Protein AF-A0A3M8WCC3-F1 (afdb_monomer_lite)

Foldseek 3Di:
DKKKWAFDPVDPQRQKIKIWDADPVVGDTDDIDMDGDPDSVDADDPVRVQVVCVVRQKGFDADWDDDPRMTMGDIDGNPPPD

Secondary structure (DSSP, 8-state):
-EEEEEE-TT-SS--EEEEEEEETTTTEEEEEEEEE-SSTTSPPPHHHHHHHHHHTTEEE-SPPEEETTEEEEEEEE-----

Sequence (82 aa):
MRVYAYPDPQDAVPTTDVFEVEDHDIDRKLASDAEVRDHPEVPLTDGQRDIVVTRLGFRRTSPWVVDGDRASADVAPLTTEQ

pLDDT: mean 91.63, std 9.42, range [42.06, 98.12]

Organism: NCBI:txid2486417

Radius of gyration: 12.57 Å; chains: 1; bounding box: 33×32×36 Å

Structure (mmCIF, N/CA/C/O backbone):
data_AF-A0A3M8WCC3-F1
#
_entry.id   AF-A0A3M8WCC3-F1
#
loop_
_atom_site.group_PDB
_atom_site.id
_atom_site.type_symbol
_atom_site.label_atom_id
_atom_site.label_alt_id
_atom_site.label_comp_id
_atom_site.label_asym_id
_atom_site.label_entity_id
_atom_site.label_seq_id
_atom_site.pdbx_PDB_ins_code
_atom_site.Cartn_x
_atom_site.Cartn_y
_atom_site.Cartn_z
_atom_site.occupancy
_atom_site.B_iso_or_equiv
_atom_site.auth_seq_id
_atom_site.auth_comp_id
_atom_site.auth_asym_id
_atom_site.auth_atom_id
_atom_site.pdbx_PDB_model_num
ATOM 1 N N . MET A 1 1 ? -8.083 -1.827 8.238 1.00 96.12 1 MET A N 1
ATOM 2 C CA . MET A 1 1 ? -7.615 -1.360 6.915 1.00 96.12 1 MET A CA 1
ATOM 3 C C . MET A 1 1 ? -6.286 -2.002 6.584 1.00 96.12 1 MET A C 1
ATOM 5 O O . MET A 1 1 ? -5.504 -2.286 7.492 1.00 96.12 1 MET A O 1
ATOM 9 N N . ARG A 1 2 ? -6.030 -2.205 5.298 1.00 97.62 2 ARG A N 1
ATOM 10 C CA . ARG A 1 2 ? -4.804 -2.815 4.790 1.00 97.62 2 ARG A CA 1
ATOM 11 C C . ARG A 1 2 ? -4.318 -2.028 3.584 1.00 97.62 2 ARG A C 1
ATOM 13 O O . ARG A 1 2 ? -5.129 -1.543 2.803 1.00 97.62 2 ARG A O 1
ATOM 20 N N . VAL A 1 3 ? -3.005 -1.875 3.465 1.00 98.00 3 VAL A N 1
ATOM 21 C CA . VAL A 1 3 ? -2.376 -1.374 2.246 1.00 98.00 3 VAL A CA 1
ATOM 22 C C . VAL A 1 3 ? -1.870 -2.546 1.419 1.00 98.00 3 VAL A C 1
ATOM 24 O O . VAL A 1 3 ? -1.326 -3.510 1.964 1.00 98.00 3 VAL A O 1
ATOM 27 N N . TYR A 1 4 ? -2.025 -2.431 0.109 1.00 97.44 4 TYR A N 1
ATOM 28 C CA . TYR A 1 4 ? -1.469 -3.320 -0.896 1.00 97.44 4 TYR A CA 1
ATOM 29 C C . TYR A 1 4 ? -0.507 -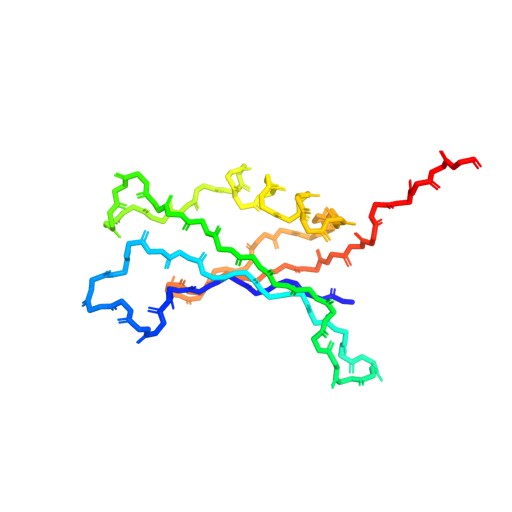2.528 -1.763 1.00 97.44 4 TYR A C 1
ATOM 31 O O . TYR A 1 4 ? -0.843 -1.430 -2.183 1.00 97.44 4 TYR A O 1
ATOM 39 N N . ALA A 1 5 ? 0.668 -3.084 -2.022 1.00 96.50 5 ALA A N 1
ATOM 40 C CA . ALA A 1 5 ? 1.651 -2.566 -2.957 1.00 96.50 5 ALA A CA 1
ATOM 41 C C . ALA A 1 5 ? 1.877 -3.617 -4.046 1.00 96.50 5 ALA A C 1
ATOM 43 O O . ALA A 1 5 ? 2.097 -4.791 -3.729 1.00 96.50 5 ALA A O 1
ATOM 44 N N . TYR A 1 6 ? 1.788 -3.231 -5.312 1.00 94.19 6 TYR A N 1
ATOM 45 C CA . TYR A 1 6 ? 1.954 -4.144 -6.440 1.00 94.19 6 TYR A CA 1
ATOM 46 C C . TYR A 1 6 ? 2.442 -3.396 -7.686 1.00 94.19 6 TYR A C 1
ATOM 48 O O . TYR A 1 6 ? 2.146 -2.209 -7.818 1.00 94.19 6 TYR A O 1
ATOM 56 N N . PRO A 1 7 ? 3.135 -4.066 -8.624 1.00 92.44 7 PRO A N 1
ATOM 57 C CA . PRO A 1 7 ? 3.584 -3.417 -9.847 1.00 92.44 7 PRO A CA 1
ATOM 58 C C . PRO A 1 7 ? 2.407 -2.880 -10.652 1.00 92.44 7 PRO A C 1
ATOM 60 O O . PRO A 1 7 ? 1.386 -3.566 -10.770 1.00 92.44 7 PRO A O 1
ATOM 63 N N . ASP A 1 8 ? 2.555 -1.692 -11.233 1.00 92.31 8 ASP A N 1
ATOM 64 C CA . ASP A 1 8 ? 1.535 -1.120 -12.103 1.00 92.31 8 ASP A CA 1
ATOM 65 C C . ASP A 1 8 ? 1.233 -2.101 -13.253 1.00 92.31 8 ASP A C 1
ATOM 67 O O . ASP A 1 8 ? 2.125 -2.442 -14.031 1.00 92.31 8 ASP A O 1
ATOM 71 N N . PRO A 1 9 ? -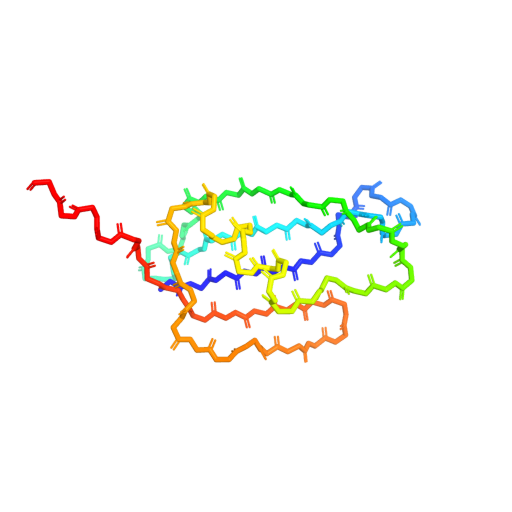0.013 -2.590 -13.390 1.00 87.44 9 PRO A N 1
ATOM 72 C CA . PRO A 1 9 ? -0.362 -3.525 -14.454 1.00 87.44 9 PRO A CA 1
ATOM 73 C C . PRO A 1 9 ? -0.288 -2.909 -15.859 1.00 87.44 9 PRO A C 1
ATOM 75 O O . PRO A 1 9 ? -0.377 -3.646 -16.842 1.00 87.44 9 PRO A O 1
ATOM 78 N N . GLN A 1 10 ? -0.200 -1.580 -15.979 1.00 89.19 10 GLN A N 1
ATOM 79 C CA . GLN A 1 10 ? -0.004 -0.884 -17.253 1.00 89.19 10 GLN A CA 1
ATOM 80 C C . GLN A 1 10 ? 1.471 -0.830 -17.672 1.00 89.19 10 GLN A C 1
ATOM 82 O O . GLN A 1 10 ? 1.762 -0.621 -18.853 1.00 89.19 10 GLN A O 1
ATOM 87 N N . ASP A 1 11 ? 2.394 -1.052 -16.737 1.00 85.19 11 ASP A N 1
ATOM 88 C CA . ASP A 1 11 ? 3.825 -1.037 -16.992 1.00 85.19 11 ASP A CA 1
ATOM 89 C C . ASP A 1 11 ? 4.264 -2.363 -17.637 1.00 85.19 11 ASP A C 1
ATOM 91 O O . ASP A 1 11 ? 4.197 -3.439 -17.043 1.00 85.19 11 ASP A O 1
ATOM 95 N N . ALA A 1 12 ? 4.764 -2.297 -18.876 1.00 80.31 12 ALA A N 1
ATOM 96 C CA . ALA A 1 12 ? 5.323 -3.468 -19.564 1.00 80.31 12 ALA A CA 1
ATOM 97 C C . ALA A 1 12 ? 6.598 -4.006 -18.879 1.00 80.31 12 ALA A C 1
ATOM 99 O O . ALA A 1 12 ? 6.931 -5.185 -19.006 1.00 80.31 12 ALA A O 1
ATOM 100 N N . VAL A 1 13 ? 7.310 -3.129 -18.168 1.00 81.94 13 VAL A N 1
ATOM 101 C CA . VAL A 1 13 ? 8.427 -3.441 -17.272 1.00 81.94 13 VAL A CA 1
ATOM 102 C C . VAL A 1 13 ? 8.073 -2.806 -15.934 1.00 81.94 13 VAL A C 1
ATOM 104 O O . VAL A 1 13 ? 7.838 -1.604 -15.946 1.00 81.94 13 VAL A O 1
ATOM 107 N N . PRO A 1 14 ? 8.043 -3.551 -14.814 1.00 81.00 14 PRO A N 1
ATOM 108 C CA . PRO A 1 14 ? 7.509 -3.084 -13.533 1.00 81.00 14 PRO A CA 1
ATOM 109 C C . PRO A 1 14 ? 8.412 -2.020 -12.893 1.00 81.00 14 PRO A C 1
ATOM 111 O O . PRO A 1 14 ? 9.183 -2.290 -11.973 1.00 81.00 14 PRO A O 1
ATOM 114 N N . THR A 1 15 ? 8.343 -0.803 -13.422 1.00 89.56 15 THR A N 1
ATOM 115 C CA . THR A 1 15 ? 9.072 0.369 -12.941 1.00 89.56 15 THR A CA 1
ATOM 116 C C . THR A 1 15 ? 8.322 1.091 -11.839 1.00 89.56 15 THR A C 1
ATOM 118 O O . THR A 1 15 ? 8.951 1.790 -11.056 1.00 89.56 15 THR A O 1
ATOM 121 N N . THR A 1 16 ? 7.009 0.907 -11.752 1.00 93.69 16 THR A N 1
ATOM 122 C CA . THR A 1 16 ? 6.148 1.611 -10.804 1.00 93.69 16 THR A CA 1
ATOM 123 C C . THR A 1 16 ? 5.450 0.618 -9.888 1.00 93.69 16 THR A C 1
ATOM 125 O O . THR A 1 16 ? 4.889 -0.367 -10.363 1.00 93.69 16 THR A O 1
ATOM 128 N N . ASP A 1 17 ? 5.450 0.886 -8.584 1.00 94.44 17 ASP A N 1
ATOM 129 C CA . ASP A 1 17 ? 4.601 0.198 -7.613 1.00 94.44 17 ASP A CA 1
ATOM 130 C C . ASP A 1 17 ? 3.395 1.077 -7.268 1.00 94.44 17 ASP A C 1
ATOM 132 O O . ASP A 1 17 ? 3.536 2.219 -6.830 1.00 94.44 17 ASP A O 1
ATOM 136 N N . VAL A 1 18 ? 2.199 0.527 -7.450 1.00 96.69 18 VAL A N 1
ATOM 137 C CA . VAL A 1 18 ? 0.923 1.120 -7.054 1.00 96.69 18 VAL A CA 1
ATOM 138 C C . VAL A 1 18 ? 0.600 0.689 -5.632 1.00 96.69 18 VAL A C 1
ATOM 140 O O . VAL A 1 18 ? 0.709 -0.487 -5.288 1.00 96.69 18 VAL A O 1
ATOM 143 N N . PHE A 1 19 ? 0.173 1.648 -4.819 1.00 98.12 19 PHE A N 1
ATOM 144 C CA . PHE A 1 19 ? -0.244 1.462 -3.441 1.00 98.12 19 PHE A CA 1
ATOM 145 C C . PHE A 1 19 ? -1.731 1.761 -3.313 1.00 98.12 19 PHE A C 1
ATOM 147 O O . PHE A 1 19 ? -2.180 2.842 -3.686 1.00 98.12 19 PHE A O 1
ATOM 154 N N . GLU A 1 20 ? -2.489 0.840 -2.730 1.00 97.94 20 GLU A N 1
ATOM 155 C CA . GLU A 1 20 ? -3.917 1.010 -2.465 1.00 97.94 20 GLU A CA 1
ATOM 156 C C . GLU A 1 20 ? -4.223 0.697 -1.005 1.00 97.94 20 GLU A C 1
ATOM 158 O O . GLU A 1 20 ? -3.864 -0.365 -0.501 1.00 97.94 20 GLU A O 1
ATOM 163 N N . VAL A 1 21 ? -4.880 1.631 -0.315 1.00 97.56 21 VAL A N 1
ATOM 164 C CA . VAL A 1 21 ? -5.388 1.421 1.043 1.00 97.56 21 VAL A CA 1
ATOM 165 C C . VAL A 1 21 ? -6.863 1.080 0.962 1.00 97.56 21 VAL A C 1
ATOM 167 O O . VAL A 1 21 ? -7.670 1.874 0.472 1.00 97.56 21 VAL A O 1
ATOM 170 N N . GLU A 1 22 ? -7.216 -0.077 1.501 1.00 97.69 22 GLU A N 1
ATOM 171 C CA . GLU A 1 22 ? -8.577 -0.590 1.536 1.00 97.69 22 GLU A CA 1
ATOM 172 C C . GLU A 1 22 ? -9.084 -0.731 2.971 1.00 97.69 22 GLU A C 1
ATOM 174 O O . GLU A 1 22 ? -8.358 -1.093 3.909 1.00 97.69 22 GLU A O 1
ATOM 179 N N . ASP A 1 23 ? -10.373 -0.458 3.133 1.00 94.75 23 ASP A N 1
ATOM 180 C CA . ASP A 1 23 ? -11.137 -0.811 4.315 1.00 94.75 23 ASP A CA 1
ATOM 181 C C . ASP A 1 23 ? -12.028 -2.014 4.001 1.00 94.75 23 ASP A C 1
ATOM 183 O O . ASP A 1 23 ? -13.024 -1.893 3.287 1.00 94.75 23 ASP A O 1
ATOM 187 N N . HIS A 1 24 ? -11.647 -3.180 4.524 1.00 89.81 24 HIS A N 1
ATOM 188 C CA . HIS A 1 24 ? -12.374 -4.431 4.310 1.00 89.81 24 HIS A CA 1
ATOM 189 C C . HIS A 1 24 ? -13.690 -4.512 5.087 1.00 89.81 24 HIS A C 1
ATOM 191 O O . HIS A 1 24 ? -14.540 -5.319 4.722 1.00 89.81 24 HIS A O 1
ATOM 197 N N . ASP A 1 25 ? -13.889 -3.694 6.126 1.00 90.88 25 ASP A N 1
ATOM 198 C CA . ASP A 1 25 ? -15.143 -3.708 6.888 1.00 90.88 25 ASP A CA 1
ATOM 199 C C . ASP A 1 25 ? -16.291 -3.097 6.069 1.00 90.88 25 ASP A C 1
ATOM 201 O O . ASP A 1 25 ? -17.452 -3.479 6.217 1.00 90.88 25 ASP A O 1
ATOM 205 N N . ILE A 1 26 ? -15.956 -2.162 5.173 1.00 91.88 26 ILE A N 1
ATOM 206 C CA . ILE A 1 26 ? -16.899 -1.468 4.284 1.00 91.88 26 ILE A CA 1
ATOM 207 C C . ILE A 1 26 ? -16.635 -1.733 2.792 1.00 91.88 26 ILE A C 1
ATOM 209 O O . ILE A 1 26 ? -17.224 -1.052 1.954 1.00 91.88 26 ILE A O 1
ATOM 213 N N . ASP A 1 27 ? -15.750 -2.686 2.482 1.00 91.69 27 ASP A N 1
ATOM 214 C CA . ASP A 1 27 ? -15.326 -3.097 1.134 1.00 91.69 27 ASP A CA 1
ATOM 215 C C . ASP A 1 27 ? -15.043 -1.911 0.193 1.00 91.69 27 ASP A C 1
ATOM 217 O O . ASP A 1 27 ? -15.645 -1.747 -0.872 1.00 91.69 27 ASP A O 1
ATOM 221 N N . ARG A 1 28 ? -14.168 -0.998 0.635 1.00 94.12 28 ARG A N 1
ATOM 222 C CA . ARG A 1 28 ? -13.921 0.264 -0.073 1.00 94.12 28 ARG A CA 1
ATOM 223 C C . ARG A 1 28 ? -12.448 0.646 -0.110 1.00 94.12 28 ARG A C 1
ATOM 225 O O . ARG A 1 28 ? -11.790 0.740 0.924 1.00 94.12 28 ARG A O 1
ATOM 232 N N . LYS A 1 29 ? -11.978 1.040 -1.299 1.00 95.62 29 LYS A N 1
ATOM 233 C CA . LYS A 1 29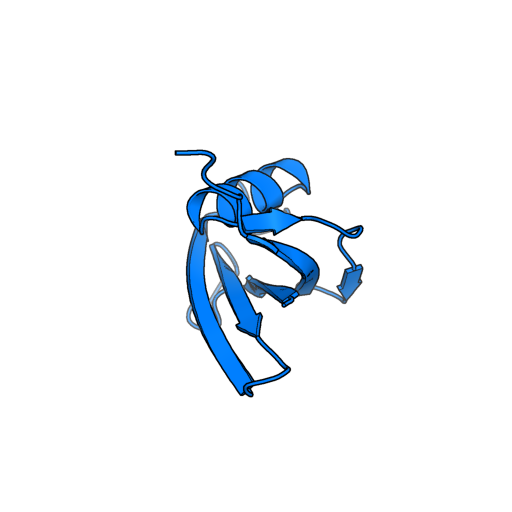 ? -10.709 1.758 -1.462 1.00 95.62 29 LYS A CA 1
ATOM 234 C C . LYS A 1 29 ? -10.807 3.171 -0.886 1.00 95.62 29 LYS A C 1
ATOM 236 O O . LYS A 1 29 ? -11.656 3.968 -1.300 1.00 95.62 29 LYS A O 1
ATOM 241 N N . LEU A 1 30 ? -9.932 3.476 0.064 1.00 95.25 30 LEU A N 1
ATOM 242 C CA . LEU A 1 30 ? -9.870 4.766 0.746 1.00 95.25 30 LEU A CA 1
ATOM 243 C C . LEU A 1 30 ? -8.901 5.731 0.068 1.00 95.25 30 LEU A C 1
ATOM 245 O O . LEU A 1 30 ? -9.212 6.914 -0.054 1.00 95.25 30 LEU A O 1
ATOM 249 N N . ALA A 1 31 ? -7.743 5.234 -0.370 1.00 95.44 31 ALA A N 1
ATOM 250 C CA . ALA A 1 31 ? -6.703 6.049 -0.984 1.00 95.44 31 ALA A CA 1
ATOM 251 C C . ALA A 1 31 ? -5.815 5.208 -1.912 1.00 95.44 31 ALA A C 1
ATOM 253 O O . ALA A 1 31 ? -5.719 3.991 -1.748 1.00 95.44 31 ALA A O 1
ATOM 254 N N . SER A 1 32 ? -5.167 5.859 -2.876 1.00 96.88 32 SER A N 1
ATOM 255 C CA . SER A 1 32 ? -4.173 5.230 -3.746 1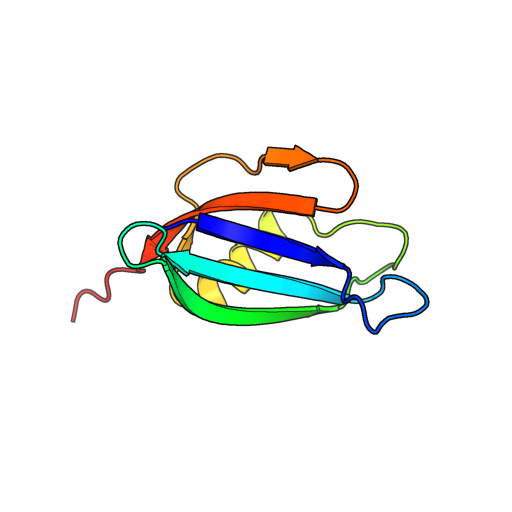.00 96.88 32 SER A CA 1
ATOM 256 C C . SER A 1 32 ? -3.099 6.222 -4.173 1.00 96.88 32 SER A C 1
ATOM 258 O O . SER A 1 32 ? -3.406 7.394 -4.388 1.00 96.88 32 SER A O 1
ATOM 260 N N . ASP A 1 33 ? -1.867 5.749 -4.300 1.00 96.75 33 ASP A N 1
ATOM 261 C CA . ASP A 1 33 ? -0.699 6.505 -4.768 1.00 96.75 33 ASP A CA 1
ATOM 262 C C . ASP A 1 33 ? 0.229 5.537 -5.513 1.00 96.75 33 ASP A C 1
ATOM 264 O O . ASP A 1 33 ? 0.003 4.326 -5.506 1.00 96.75 33 ASP A O 1
ATOM 268 N N . ALA A 1 34 ? 1.253 6.050 -6.177 1.00 95.06 34 ALA A N 1
ATOM 269 C CA . ALA A 1 34 ? 2.237 5.241 -6.872 1.00 95.06 34 ALA A CA 1
ATOM 270 C C . ALA A 1 34 ? 3.648 5.760 -6.598 1.00 95.06 34 ALA A C 1
ATOM 272 O O . ALA A 1 34 ? 3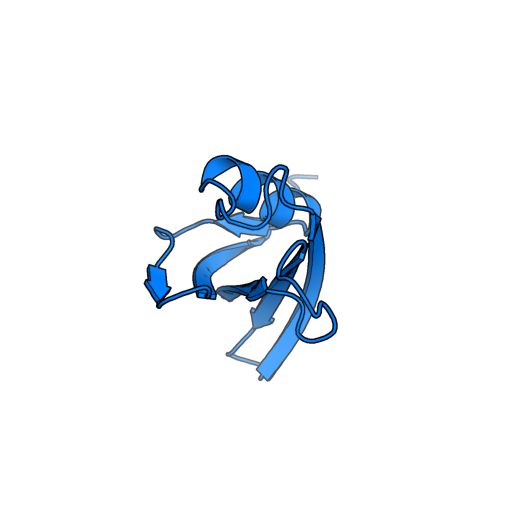.857 6.946 -6.341 1.00 95.06 34 ALA A O 1
ATOM 273 N N . GLU A 1 35 ? 4.622 4.863 -6.661 1.00 95.25 35 GLU A N 1
ATOM 274 C CA . GLU A 1 35 ? 6.029 5.203 -6.509 1.00 95.25 35 GLU A CA 1
ATOM 275 C C . GLU A 1 35 ? 6.851 4.495 -7.578 1.00 95.25 35 GLU A C 1
ATOM 277 O O . GLU A 1 35 ? 6.749 3.282 -7.772 1.00 95.25 35 GLU A O 1
ATOM 282 N N . VAL A 1 36 ? 7.675 5.271 -8.275 1.00 92.06 36 VAL A N 1
ATOM 283 C CA . VAL A 1 36 ? 8.607 4.742 -9.267 1.00 92.06 36 VAL A CA 1
ATOM 284 C C . VAL A 1 36 ? 9.817 4.170 -8.535 1.00 92.06 36 VAL A C 1
ATOM 286 O O . VAL A 1 36 ? 10.401 4.816 -7.668 1.00 92.06 36 VAL A O 1
ATOM 289 N N . ARG A 1 37 ? 10.201 2.948 -8.889 1.00 87.56 37 ARG A N 1
ATOM 290 C CA . ARG A 1 37 ? 11.415 2.293 -8.411 1.00 87.56 37 ARG A CA 1
ATOM 291 C C . ARG A 1 37 ? 12.635 2.968 -9.027 1.00 87.56 37 ARG A C 1
ATOM 293 O O . ARG A 1 37 ? 12.659 3.250 -10.223 1.00 87.56 37 ARG A O 1
ATOM 300 N N . ASP A 1 38 ? 13.692 3.114 -8.235 1.00 84.88 38 ASP A N 1
ATOM 301 C CA . ASP A 1 38 ? 14.992 3.565 -8.748 1.00 84.88 38 ASP A CA 1
ATOM 302 C C . ASP A 1 38 ? 15.568 2.576 -9.781 1.00 84.88 38 ASP A C 1
ATOM 304 O O . ASP A 1 38 ? 16.225 2.974 -10.742 1.00 84.88 38 ASP A O 1
ATOM 308 N N . HIS A 1 39 ? 15.289 1.282 -9.590 1.00 83.00 39 HIS A N 1
ATOM 309 C CA . HIS A 1 39 ? 15.673 0.190 -10.479 1.00 83.00 39 HIS A CA 1
ATOM 310 C C . HIS A 1 39 ? 14.495 -0.785 -10.638 1.00 83.00 39 HIS A C 1
ATOM 312 O O . HIS A 1 39 ? 14.004 -1.284 -9.625 1.00 83.00 39 HIS A O 1
ATOM 318 N N . PRO A 1 40 ? 14.030 -1.097 -11.863 1.00 81.69 40 PRO A N 1
ATOM 319 C CA . PRO A 1 40 ? 12.854 -1.951 -12.071 1.00 81.69 40 PRO A CA 1
ATOM 320 C C . PRO A 1 40 ? 13.000 -3.357 -11.472 1.00 81.69 40 PRO A C 1
ATOM 322 O O . PRO A 1 40 ? 12.022 -3.939 -11.004 1.00 81.69 40 PRO A O 1
ATOM 325 N N . GLU A 1 41 ? 14.218 -3.896 -11.454 1.00 82.50 41 GLU A N 1
ATOM 326 C CA . GLU A 1 41 ? 14.554 -5.205 -10.894 1.00 82.50 41 GLU A CA 1
ATOM 327 C C . GLU A 1 41 ? 14.648 -5.229 -9.360 1.00 82.50 41 GLU A C 1
ATOM 329 O O . GLU A 1 41 ? 14.726 -6.309 -8.772 1.00 82.50 41 GLU A O 1
ATOM 334 N N . VAL A 1 42 ? 14.648 -4.062 -8.707 1.00 84.69 42 VAL A N 1
ATOM 335 C CA . VAL A 1 42 ? 14.777 -3.938 -7.252 1.00 84.69 42 VAL A CA 1
ATOM 336 C C . VAL A 1 42 ? 13.448 -3.459 -6.662 1.00 84.69 42 VAL A C 1
ATOM 338 O O . VAL A 1 42 ? 13.041 -2.324 -6.911 1.00 84.69 42 VAL A O 1
ATOM 341 N N . PRO A 1 43 ? 12.765 -4.281 -5.845 1.00 84.56 43 PRO A N 1
ATOM 342 C CA . PRO A 1 43 ? 11.564 -3.845 -5.144 1.00 84.56 43 PRO A CA 1
ATOM 343 C C . PRO A 1 43 ? 11.851 -2.677 -4.198 1.00 84.56 43 PRO A C 1
ATOM 345 O O . PRO A 1 43 ? 12.939 -2.587 -3.621 1.00 84.56 43 PRO A O 1
ATOM 348 N N . LEU A 1 44 ? 10.841 -1.841 -3.950 1.00 90.12 44 LEU A N 1
ATOM 349 C CA . LEU A 1 44 ? 10.933 -0.808 -2.921 1.00 90.12 44 LEU A CA 1
ATOM 350 C C . LEU A 1 44 ? 11.257 -1.422 -1.554 1.00 90.12 44 LEU A C 1
ATOM 352 O O . LEU A 1 44 ? 10.681 -2.433 -1.140 1.00 90.12 44 LEU A O 1
ATOM 356 N N . THR A 1 45 ? 12.163 -0.776 -0.828 1.00 92.38 45 THR A N 1
ATOM 357 C CA . THR A 1 45 ? 12.460 -1.120 0.564 1.00 92.38 45 THR A CA 1
ATOM 358 C C . THR A 1 45 ? 11.260 -0.828 1.465 1.00 92.38 45 THR A C 1
ATOM 360 O O . THR A 1 45 ? 10.433 0.032 1.164 1.00 92.38 45 THR A O 1
ATOM 363 N N . ASP A 1 46 ? 11.192 -1.480 2.626 1.00 94.69 46 ASP A N 1
ATOM 364 C CA . ASP A 1 46 ? 10.169 -1.199 3.643 1.00 94.69 46 ASP A CA 1
ATOM 365 C C . ASP A 1 46 ? 10.075 0.293 3.996 1.00 94.69 46 ASP A C 1
ATOM 367 O O . ASP A 1 46 ? 8.975 0.819 4.139 1.00 94.69 46 ASP A O 1
ATOM 371 N N . GLY A 1 47 ? 11.215 0.987 4.082 1.00 94.56 47 GLY A N 1
ATOM 372 C CA . GLY A 1 47 ? 11.250 2.425 4.354 1.00 94.56 47 GLY A CA 1
ATOM 373 C C . GLY A 1 47 ? 10.652 3.262 3.222 1.00 94.56 47 GLY A C 1
ATOM 374 O O . GLY A 1 47 ? 9.888 4.184 3.489 1.00 94.56 47 GLY A O 1
ATOM 375 N N . GLN A 1 48 ? 10.941 2.922 1.962 1.00 95.06 48 GLN A N 1
ATOM 376 C CA . GLN A 1 48 ? 10.326 3.583 0.804 1.00 95.06 48 GLN A CA 1
ATOM 377 C C . GLN A 1 48 ? 8.814 3.347 0.771 1.00 95.06 48 GLN A C 1
ATOM 379 O O . GLN A 1 48 ? 8.051 4.295 0.609 1.00 95.06 48 GLN A O 1
ATOM 384 N N . ARG A 1 49 ? 8.364 2.111 1.017 1.00 96.00 49 ARG A N 1
ATOM 385 C CA . ARG A 1 49 ? 6.933 1.793 1.118 1.00 96.00 49 ARG A CA 1
ATOM 386 C C . ARG A 1 49 ? 6.249 2.598 2.225 1.00 96.00 49 ARG A C 1
ATOM 388 O O . ARG A 1 49 ? 5.179 3.159 2.006 1.00 96.00 49 ARG A O 1
ATOM 395 N N . ASP A 1 50 ? 6.875 2.699 3.396 1.00 96.75 50 ASP A N 1
ATOM 396 C CA . ASP A 1 50 ? 6.331 3.447 4.534 1.00 96.75 50 ASP A CA 1
ATOM 397 C C . ASP A 1 50 ? 6.224 4.958 4.244 1.00 96.75 50 ASP A C 1
ATOM 399 O O . ASP A 1 50 ? 5.288 5.607 4.721 1.00 96.75 50 ASP A O 1
ATOM 403 N N . ILE A 1 51 ? 7.120 5.522 3.420 1.00 96.44 51 ILE A N 1
ATOM 404 C CA . ILE A 1 51 ? 7.014 6.909 2.935 1.00 96.44 51 ILE A CA 1
ATOM 405 C C . ILE A 1 51 ? 5.741 7.084 2.101 1.00 96.44 51 ILE A C 1
ATOM 407 O O . ILE A 1 51 ? 4.981 8.015 2.364 1.00 96.44 51 ILE A O 1
ATOM 411 N N . VAL A 1 52 ? 5.462 6.183 1.154 1.00 96.94 52 VAL A N 1
ATOM 412 C CA . VAL A 1 52 ? 4.241 6.239 0.325 1.00 96.94 52 VAL A CA 1
ATOM 413 C C . VAL A 1 52 ? 2.986 6.108 1.190 1.00 96.94 52 VAL A C 1
ATOM 415 O O . VAL A 1 52 ? 2.066 6.917 1.085 1.00 96.94 52 VAL A O 1
ATOM 418 N N . VAL A 1 53 ? 2.972 5.149 2.122 1.00 97.25 53 VAL A N 1
ATOM 419 C CA . VAL A 1 53 ? 1.871 4.965 3.087 1.00 97.25 53 VAL A CA 1
ATOM 420 C C . VAL A 1 53 ? 1.640 6.234 3.917 1.00 97.25 53 VAL A C 1
ATOM 422 O O . VAL A 1 53 ? 0.496 6.623 4.154 1.00 97.25 53 VAL A O 1
ATOM 425 N N . THR A 1 54 ? 2.716 6.926 4.295 1.00 96.69 54 THR A N 1
ATOM 426 C CA . THR A 1 54 ? 2.643 8.204 5.012 1.00 96.69 54 THR A CA 1
ATOM 427 C C . THR A 1 54 ? 2.071 9.323 4.139 1.00 96.69 54 THR A C 1
ATOM 429 O O . THR A 1 54 ? 1.222 10.076 4.618 1.00 96.69 54 THR A O 1
ATOM 432 N N . ARG A 1 55 ? 2.456 9.418 2.854 1.00 96.25 55 ARG A N 1
ATOM 433 C CA . ARG A 1 55 ? 1.859 10.376 1.895 1.00 96.25 55 ARG A CA 1
ATOM 434 C C . ARG A 1 55 ? 0.356 10.158 1.729 1.00 96.25 55 ARG A C 1
ATOM 436 O O . ARG A 1 55 ? -0.388 11.126 1.604 1.00 96.25 55 ARG A O 1
ATOM 443 N N . LEU A 1 56 ? -0.085 8.902 1.796 1.00 96.38 56 LEU A N 1
ATOM 444 C CA . LEU A 1 56 ? -1.495 8.511 1.770 1.00 96.38 56 LEU A CA 1
ATOM 445 C C . LEU A 1 56 ? -2.266 8.870 3.053 1.00 96.38 56 LEU A C 1
ATOM 447 O O . LEU A 1 56 ? -3.483 8.704 3.088 1.00 96.38 56 LEU A O 1
ATOM 451 N N . GLY A 1 57 ? -1.595 9.360 4.102 1.00 96.69 57 GLY A N 1
ATOM 452 C CA . GLY A 1 57 ? -2.222 9.720 5.376 1.00 96.69 57 GLY A CA 1
ATOM 453 C C . GLY A 1 57 ? -2.346 8.559 6.368 1.00 96.69 57 GLY A C 1
ATOM 454 O O . GLY A 1 57 ? -3.112 8.650 7.329 1.00 96.69 57 GLY A O 1
ATOM 455 N N . PHE A 1 58 ? -1.603 7.469 6.164 1.00 97.38 58 PHE A N 1
ATOM 456 C CA . PHE A 1 58 ? -1.648 6.273 7.004 1.00 97.38 58 PHE A CA 1
ATOM 457 C C . PHE A 1 58 ? -0.277 5.953 7.611 1.00 97.38 58 PHE A C 1
ATOM 459 O O . PHE A 1 58 ? 0.756 6.472 7.200 1.00 97.38 58 PHE A O 1
ATOM 466 N N . ARG A 1 59 ? -0.261 5.068 8.608 1.00 97.12 59 ARG A N 1
ATOM 467 C CA . ARG A 1 59 ? 0.953 4.433 9.135 1.00 97.12 59 ARG A CA 1
ATOM 468 C C . ARG A 1 59 ? 0.803 2.923 9.131 1.00 97.12 59 ARG A C 1
ATOM 470 O O . ARG A 1 59 ? -0.257 2.405 9.484 1.00 97.12 59 ARG A O 1
ATOM 477 N N . ARG A 1 60 ? 1.886 2.224 8.799 1.00 97.25 60 ARG A N 1
ATOM 478 C CA . ARG A 1 60 ? 1.987 0.769 8.920 1.00 97.25 60 ARG A CA 1
ATOM 479 C C . ARG A 1 60 ? 1.924 0.345 10.391 1.00 97.25 60 ARG A C 1
ATOM 481 O O . ARG A 1 60 ? 2.603 0.923 11.237 1.00 97.25 60 ARG A O 1
ATOM 488 N N . THR A 1 61 ? 1.113 -0.667 10.696 1.00 97.56 61 THR A N 1
ATOM 489 C CA . THR A 1 61 ? 0.932 -1.218 12.055 1.00 97.56 61 THR A CA 1
ATOM 490 C C . THR A 1 61 ? 1.303 -2.696 12.168 1.00 97.56 61 THR A C 1
ATOM 492 O O . THR A 1 61 ? 1.257 -3.257 13.258 1.00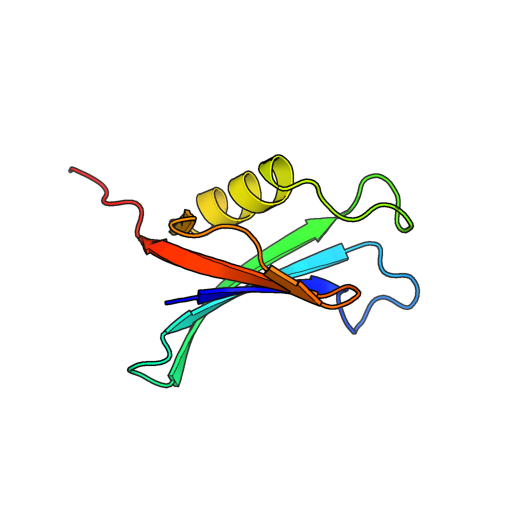 97.56 61 THR A O 1
ATOM 495 N N . SER A 1 62 ? 1.679 -3.332 11.060 1.00 97.38 62 SER A N 1
ATOM 496 C CA . SER A 1 62 ? 2.150 -4.720 11.008 1.00 97.38 62 SER A CA 1
ATOM 497 C C . SER A 1 62 ? 3.327 -4.843 10.031 1.00 97.38 62 SER A C 1
ATOM 499 O O . SER A 1 62 ? 3.495 -3.964 9.188 1.00 97.38 62 SER A O 1
ATOM 501 N N . PRO A 1 63 ? 4.170 -5.885 10.125 1.00 97.38 63 PRO A N 1
ATOM 502 C CA . PRO A 1 63 ? 5.227 -6.116 9.141 1.00 97.38 63 PRO A CA 1
ATOM 503 C C . PRO A 1 63 ? 4.674 -6.224 7.714 1.00 97.38 63 PRO A C 1
ATOM 505 O O . PRO A 1 63 ? 3.547 -6.673 7.517 1.00 97.38 63 PRO A O 1
ATOM 508 N N . TRP A 1 64 ? 5.487 -5.865 6.717 1.00 97.00 64 TRP A N 1
ATOM 509 C CA . TRP A 1 64 ? 5.136 -6.146 5.325 1.00 97.00 64 TRP A CA 1
ATOM 510 C C . TRP A 1 64 ? 5.135 -7.661 5.097 1.00 97.00 64 TRP A C 1
ATOM 512 O O . TRP A 1 64 ? 6.114 -8.347 5.390 1.00 97.00 64 TRP A O 1
ATOM 522 N N . VAL A 1 65 ? 4.034 -8.178 4.562 1.00 97.06 65 VAL A N 1
ATOM 523 C CA . VAL A 1 65 ? 3.914 -9.545 4.055 1.00 97.06 65 VAL A CA 1
ATOM 524 C C . VAL A 1 65 ? 4.115 -9.489 2.548 1.00 97.06 65 VAL A C 1
ATOM 526 O O . VAL A 1 65 ? 3.337 -8.836 1.855 1.00 97.06 65 VAL A O 1
ATOM 529 N N . VAL A 1 66 ? 5.163 -10.146 2.051 1.00 94.75 66 VAL A N 1
ATOM 530 C CA . VAL A 1 66 ? 5.539 -10.155 0.630 1.00 94.75 66 VAL A CA 1
ATOM 531 C C . VAL A 1 66 ? 5.187 -11.506 0.009 1.00 94.75 66 VAL A C 1
ATOM 533 O O . VAL A 1 66 ? 5.564 -12.546 0.548 1.00 94.75 66 VAL A O 1
ATOM 536 N N . ASP A 1 67 ? 4.490 -11.473 -1.124 1.00 91.94 67 ASP A N 1
ATOM 537 C CA . ASP A 1 67 ? 4.133 -12.628 -1.950 1.00 91.94 67 ASP A CA 1
ATOM 538 C C . ASP A 1 67 ? 4.454 -12.318 -3.421 1.00 91.94 67 ASP A C 1
ATOM 540 O O . ASP A 1 67 ? 3.724 -11.599 -4.110 1.00 91.94 67 ASP A O 1
ATOM 544 N N . GLY A 1 68 ? 5.611 -12.800 -3.884 1.00 88.50 68 GLY A N 1
ATOM 545 C CA . GLY A 1 68 ? 6.171 -12.423 -5.184 1.00 88.50 68 GLY A CA 1
ATOM 546 C C . GLY A 1 68 ? 6.451 -10.919 -5.266 1.00 88.50 68 GLY A C 1
ATOM 547 O O . GLY A 1 68 ? 7.137 -10.366 -4.408 1.00 88.50 68 GLY A O 1
ATOM 548 N N . ASP A 1 69 ? 5.901 -10.259 -6.286 1.00 85.44 69 ASP A N 1
ATOM 549 C CA . ASP A 1 69 ? 6.017 -8.806 -6.483 1.00 85.44 69 ASP A CA 1
ATOM 550 C C . ASP A 1 69 ? 4.989 -7.990 -5.685 1.00 85.44 69 ASP A C 1
ATOM 552 O O . ASP A 1 69 ? 4.992 -6.761 -5.742 1.00 85.44 69 ASP A O 1
ATOM 556 N N . ARG A 1 70 ? 4.086 -8.648 -4.951 1.00 92.06 70 ARG A N 1
ATOM 557 C CA . ARG A 1 70 ? 3.068 -7.976 -4.141 1.00 92.06 70 ARG A CA 1
ATOM 558 C C . ARG A 1 70 ? 3.516 -7.894 -2.692 1.00 92.06 70 ARG A C 1
ATOM 560 O O . ARG A 1 70 ? 4.078 -8.841 -2.147 1.00 92.06 70 ARG A O 1
ATOM 567 N N . ALA A 1 71 ? 3.202 -6.787 -2.039 1.00 95.69 71 ALA A N 1
ATOM 568 C CA . ALA A 1 71 ? 3.374 -6.629 -0.605 1.00 95.69 71 ALA A CA 1
ATOM 569 C C . ALA A 1 71 ? 2.082 -6.109 0.029 1.00 95.69 71 ALA A C 1
ATOM 571 O O . ALA A 1 71 ? 1.327 -5.363 -0.589 1.00 95.69 71 ALA A O 1
ATOM 572 N N . SER A 1 72 ? 1.809 -6.498 1.269 1.00 97.62 72 SER A N 1
ATOM 573 C CA . SER A 1 72 ? 0.677 -5.964 2.027 1.00 97.62 72 SER A CA 1
ATOM 574 C C . SER A 1 72 ? 1.010 -5.781 3.499 1.00 97.62 72 SER A C 1
ATOM 576 O O . SER A 1 72 ? 1.870 -6.478 4.037 1.00 97.62 72 SER A O 1
ATOM 578 N N . ALA A 1 73 ? 0.346 -4.831 4.150 1.00 98.06 73 ALA A N 1
ATOM 579 C CA . ALA A 1 73 ? 0.469 -4.608 5.585 1.00 98.06 73 ALA A CA 1
ATOM 580 C C . ALA A 1 73 ? -0.799 -3.957 6.142 1.00 98.06 73 ALA A C 1
ATOM 582 O O . ALA A 1 73 ? -1.447 -3.148 5.479 1.00 98.06 73 ALA A O 1
ATOM 583 N N . ASP A 1 74 ? -1.149 -4.270 7.383 1.00 98.06 74 ASP A N 1
ATOM 584 C CA . ASP A 1 74 ? -2.179 -3.530 8.111 1.00 98.06 74 ASP A CA 1
ATOM 585 C C . ASP A 1 74 ? -1.716 -2.093 8.380 1.00 98.06 74 ASP A C 1
ATOM 587 O O . ASP A 1 74 ? -0.541 -1.846 8.689 1.00 98.06 74 ASP A O 1
ATOM 591 N N . VAL A 1 75 ? -2.659 -1.157 8.269 1.00 97.69 75 VAL A N 1
ATOM 592 C CA . VAL A 1 75 ? -2.430 0.277 8.463 1.00 97.69 75 VAL A CA 1
ATOM 593 C C . VAL A 1 75 ? -3.501 0.902 9.350 1.00 97.69 75 VAL A C 1
ATOM 595 O O . VAL A 1 75 ? -4.641 0.436 9.421 1.00 97.69 75 VAL A O 1
ATOM 598 N N . ALA A 1 76 ? -3.142 2.012 9.986 1.00 96.25 76 ALA A N 1
ATOM 599 C CA . ALA A 1 76 ? -4.058 2.888 10.707 1.00 96.25 76 ALA A CA 1
ATOM 600 C C . ALA A 1 76 ? -3.922 4.328 10.187 1.00 96.25 76 ALA A C 1
ATOM 602 O O . ALA A 1 76 ? -2.848 4.678 9.688 1.00 96.25 76 ALA A O 1
ATOM 603 N N . PRO A 1 77 ? -4.957 5.179 10.305 1.00 95.75 77 PRO A N 1
ATOM 604 C CA . PRO A 1 77 ? -4.845 6.576 9.913 1.00 95.75 77 PRO A CA 1
ATOM 605 C C . PRO A 1 77 ? -3.772 7.248 10.769 1.00 95.75 77 PRO A C 1
ATOM 607 O O . PRO A 1 77 ? -3.624 6.933 11.957 1.00 95.75 77 PRO A O 1
ATOM 610 N N . LEU A 1 78 ? -3.028 8.183 10.186 1.00 93.62 78 LEU A N 1
ATOM 611 C CA . LEU A 1 78 ? -2.254 9.125 10.979 1.00 93.62 78 LEU A CA 1
ATOM 612 C C . LEU A 1 78 ? -3.275 9.970 11.736 1.00 93.62 78 LEU A C 1
ATOM 614 O O . LEU A 1 78 ? -3.971 10.785 11.140 1.00 93.62 78 LEU A O 1
ATOM 618 N N . THR A 1 79 ? -3.439 9.724 13.036 1.00 79.88 79 THR A N 1
ATOM 619 C CA . THR A 1 79 ? -4.246 10.597 13.886 1.00 79.88 79 THR A CA 1
ATOM 620 C C . THR A 1 79 ? -3.610 11.973 13.840 1.00 79.88 79 THR A C 1
ATOM 622 O O . THR A 1 79 ? -2.571 12.199 14.458 1.00 79.88 79 THR A O 1
ATOM 625 N N . THR A 1 80 ? -4.209 12.878 13.076 1.00 60.62 80 THR A N 1
ATOM 626 C CA . THR A 1 80 ? -3.938 14.300 13.194 1.00 60.62 80 THR A CA 1
ATOM 627 C C . THR A 1 80 ? -4.474 14.701 14.560 1.00 60.62 80 THR A C 1
ATOM 629 O O . THR A 1 80 ? -5.673 14.912 14.724 1.00 60.62 80 THR A O 1
ATOM 632 N N . GLU A 1 81 ? -3.611 14.724 15.572 1.00 51.31 81 GLU A N 1
ATOM 633 C CA . GLU A 1 81 ? -3.891 15.521 16.761 1.00 51.31 81 GLU A CA 1
ATOM 634 C C . GLU A 1 81 ? -3.935 16.977 16.275 1.00 51.31 81 GLU A C 1
ATOM 636 O O . GLU A 1 81 ? -2.901 17.572 15.968 1.00 51.31 81 GLU A O 1
ATOM 641 N N . GLN A 1 82 ? -5.149 17.490 16.068 1.00 42.06 82 GLN A N 1
ATOM 642 C CA . GLN A 1 82 ? -5.425 18.917 15.927 1.00 42.06 82 GLN A CA 1
ATOM 643 C C . GLN A 1 82 ? -5.982 19.449 17.240 1.00 42.06 82 GLN A C 1
ATOM 645 O O . GLN A 1 82 ? -6.823 18.743 17.844 1.00 42.06 82 GLN A O 1
#